Protein AF-A0A256BK53-F1 (afdb_monomer)

Secondary structure (DSSP, 8-state):
----------EEEEEEEETTEEEEEEPP-STTS----HHHHHTTS--SEEEEEEE--TTSTT-EEEEE--BTTB---GGGGGGG-S-GGGB-PPPP--------

Solvent-accessible surface area (backbone atoms only — not comparable to full-atom values): 6491 Å² total; per-residue (Å²): 134,84,81,78,72,87,74,66,49,59,40,49,25,40,31,36,15,38,95,93,40,79,45,75,46,74,55,76,88,55,91,91,54,86,74,76,43,61,63,65,69,41,71,83,51,79,67,68,27,41,14,32,40,34,27,28,51,94,91,55,51,58,40,76,66,34,34,29,30,53,35,86,94,49,62,58,59,70,88,55,47,74,56,50,76,58,69,69,92,35,58,44,81,59,75,79,83,70,93,76,83,80,86,127

Radius of gyration: 15.24 Å; Cα contacts (8 Å, |Δi|>4): 184; chains: 1; bounding box: 36×34×58 Å

Sequence (104 aa):
MFNQETRTASGVYNFVTQNRTVFIRKASAKVGNSLIGHVDLAMGYDVDYAGRLYFSGRTSRGILRKWTNESGHYRPPADARSNARLPDEKFQSGQFRSLLSVEI

Mean predicted aligned error: 9.01 Å

pLDDT: mean 77.77, std 17.26, range [35.12, 94.31]

Foldseek 3Di:
DPPPDPDFAAAKWKWFADPNDIFIDHQDPDDPDPRCAVCVSCVNDDTLAIWMWHAHHPVHGNDTQAIEQCRPPDGDDLVSVVSNVDDNVRYDYDDDPDPDDPDD

Structure (mmCIF, N/CA/C/O backbone):
data_AF-A0A256BK53-F1
#
_entry.id   AF-A0A256BK53-F1
#
loop_
_atom_site.group_PDB
_at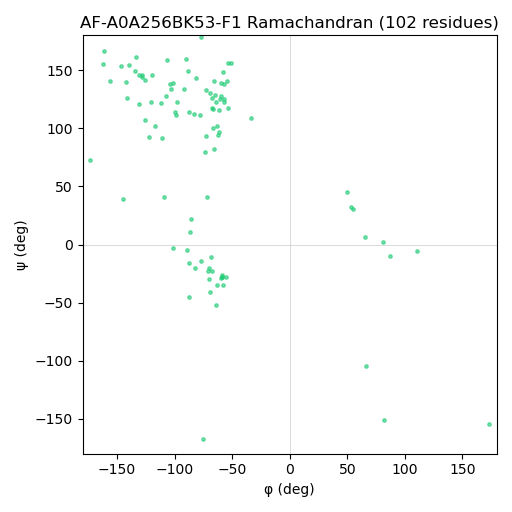om_site.id
_atom_site.type_symbol
_atom_site.label_atom_id
_atom_site.label_alt_id
_atom_site.label_comp_id
_atom_site.label_asym_id
_atom_site.label_entity_id
_atom_site.label_seq_id
_atom_site.pdbx_PDB_ins_code
_atom_site.Cartn_x
_atom_site.Cartn_y
_atom_site.Cartn_z
_atom_site.occupancy
_atom_site.B_iso_or_equiv
_atom_site.auth_seq_id
_atom_site.auth_comp_id
_atom_site.auth_asym_id
_atom_site.auth_atom_id
_atom_site.pdbx_PDB_model_num
ATOM 1 N N . MET A 1 1 ? 0.794 -0.428 30.759 1.00 35.12 1 MET A N 1
ATOM 2 C CA . MET A 1 1 ? 0.216 0.563 29.823 1.00 35.12 1 MET A CA 1
ATOM 3 C C . MET A 1 1 ? 1.138 0.673 28.616 1.00 35.12 1 MET A C 1
ATOM 5 O O . MET A 1 1 ? 2.276 1.087 28.786 1.00 35.12 1 MET A O 1
ATOM 9 N N . PHE A 1 2 ? 0.706 0.237 27.429 1.00 42.81 2 PHE A N 1
ATOM 10 C CA . PHE A 1 2 ? 1.483 0.441 26.202 1.00 42.81 2 PHE A CA 1
ATOM 11 C C . PHE A 1 2 ? 1.290 1.887 25.752 1.00 42.81 2 PHE A C 1
ATOM 13 O O . PHE A 1 2 ? 0.187 2.272 25.373 1.00 42.81 2 PHE A O 1
ATOM 20 N N . ASN A 1 3 ? 2.349 2.689 25.834 1.00 43.94 3 ASN A N 1
ATOM 21 C CA . ASN A 1 3 ? 2.352 4.046 25.309 1.00 43.94 3 ASN A CA 1
ATOM 22 C C . ASN A 1 3 ? 2.249 3.937 23.780 1.00 43.94 3 ASN A C 1
ATOM 24 O O . ASN A 1 3 ? 3.225 3.578 23.118 1.00 43.94 3 ASN A O 1
ATOM 28 N N . GLN A 1 4 ? 1.056 4.140 23.216 1.00 48.66 4 GLN A N 1
ATOM 29 C CA . GLN A 1 4 ? 0.886 4.183 21.767 1.00 48.66 4 GLN A CA 1
ATOM 30 C C . GLN A 1 4 ? 1.453 5.508 21.262 1.00 48.66 4 GLN A C 1
ATOM 32 O O . GLN A 1 4 ? 0.725 6.465 21.027 1.00 48.66 4 GLN A O 1
ATOM 37 N N . GLU A 1 5 ? 2.780 5.579 21.132 1.00 56.00 5 GLU A N 1
ATOM 38 C CA . GLU A 1 5 ? 3.412 6.656 20.382 1.00 56.00 5 GLU A CA 1
ATOM 39 C C . GLU A 1 5 ? 2.784 6.685 18.989 1.00 56.00 5 GLU A C 1
ATOM 41 O O . GLU A 1 5 ? 2.904 5.722 18.223 1.00 56.00 5 GLU A O 1
ATOM 46 N N . THR A 1 6 ? 2.124 7.790 18.651 1.00 59.09 6 THR A N 1
ATOM 47 C CA . THR A 1 6 ? 1.576 8.045 17.321 1.00 59.09 6 THR A CA 1
ATOM 48 C C . THR A 1 6 ? 2.737 8.181 16.339 1.00 59.09 6 THR A C 1
ATOM 50 O O . THR A 1 6 ? 3.235 9.266 16.041 1.00 59.09 6 THR A O 1
ATOM 53 N N . ARG A 1 7 ? 3.252 7.047 15.863 1.00 69.12 7 ARG A N 1
ATOM 54 C CA . ARG A 1 7 ? 4.341 7.009 14.891 1.00 69.12 7 ARG A CA 1
ATOM 55 C C . ARG A 1 7 ? 3.762 7.180 13.500 1.00 69.12 7 ARG A C 1
ATOM 57 O O . ARG A 1 7 ? 3.083 6.304 12.976 1.00 69.12 7 ARG A O 1
ATOM 64 N N . THR A 1 8 ? 4.077 8.305 12.876 1.00 82.44 8 THR A N 1
ATOM 65 C CA . THR A 1 8 ? 3.696 8.564 11.491 1.00 82.44 8 THR A CA 1
ATOM 66 C C . THR A 1 8 ? 4.478 7.654 10.537 1.00 82.44 8 THR A C 1
ATOM 68 O O . THR A 1 8 ? 5.710 7.565 10.620 1.00 82.44 8 THR A O 1
ATOM 71 N N . ALA A 1 9 ? 3.771 6.988 9.618 1.00 83.62 9 ALA A N 1
ATOM 72 C CA . ALA A 1 9 ? 4.368 6.064 8.656 1.00 83.62 9 ALA A CA 1
ATOM 73 C C . ALA A 1 9 ? 5.462 6.742 7.810 1.00 83.62 9 ALA A C 1
ATOM 75 O O . ALA A 1 9 ? 5.324 7.892 7.391 1.00 83.62 9 ALA A O 1
ATOM 76 N N . SER A 1 10 ? 6.577 6.044 7.580 1.00 88.31 10 SER A N 1
ATOM 77 C CA . SER A 1 10 ? 7.693 6.556 6.770 1.00 88.31 10 SER A CA 1
ATOM 78 C C . SER A 1 10 ? 8.545 5.435 6.183 1.00 88.31 10 SER A C 1
ATOM 80 O O . SER A 1 10 ? 8.841 4.441 6.858 1.00 88.31 10 SER A O 1
ATOM 82 N N . GLY A 1 11 ? 8.984 5.625 4.938 1.00 88.00 11 GLY A N 1
ATOM 83 C CA . GLY A 1 11 ? 9.737 4.627 4.182 1.00 88.00 11 GLY A CA 1
ATOM 84 C C . GLY A 1 11 ? 8.842 3.569 3.537 1.00 88.00 11 GLY A C 1
ATOM 85 O O . GLY A 1 11 ? 7.697 3.842 3.184 1.00 88.00 11 GLY A O 1
ATOM 86 N N . VAL A 1 12 ? 9.379 2.363 3.352 1.00 88.25 12 VAL A N 1
ATOM 87 C CA . VAL A 1 12 ? 8.717 1.294 2.590 1.00 88.25 12 VAL A CA 1
ATOM 88 C C . VAL A 1 12 ? 8.079 0.269 3.522 1.00 88.25 12 VAL A C 1
ATOM 90 O O . VAL A 1 12 ? 8.678 -0.115 4.528 1.00 88.25 12 VAL A O 1
ATOM 93 N N . TYR A 1 13 ? 6.875 -0.183 3.182 1.00 89.81 13 TYR A N 1
ATOM 94 C CA . TYR A 1 13 ? 6.125 -1.206 3.90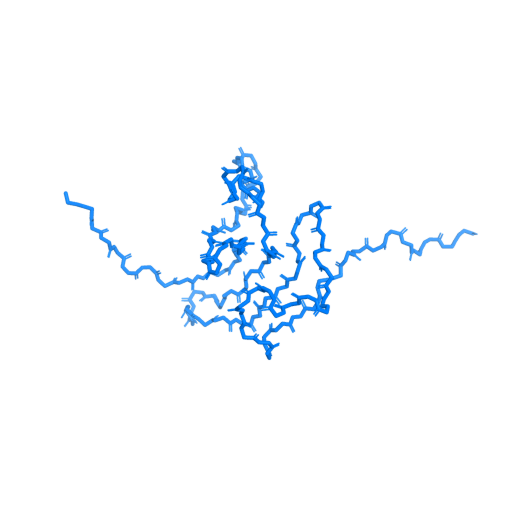9 1.00 89.81 13 TYR A CA 1
ATOM 95 C C . TYR A 1 13 ? 5.674 -2.293 2.939 1.00 89.81 13 TYR A C 1
ATOM 97 O O . TYR A 1 13 ? 5.322 -1.990 1.803 1.00 89.81 13 TYR A O 1
ATOM 105 N N . ASN A 1 14 ? 5.657 -3.539 3.397 1.00 90.19 14 ASN A N 1
ATOM 106 C CA . ASN A 1 14 ? 4.895 -4.606 2.758 1.00 90.19 14 ASN A CA 1
ATOM 107 C C . ASN A 1 14 ? 3.445 -4.498 3.233 1.00 90.19 14 ASN A C 1
ATOM 109 O O . ASN A 1 14 ? 3.213 -4.156 4.398 1.00 90.19 14 ASN A O 1
ATOM 113 N N . PHE A 1 15 ? 2.489 -4.782 2.354 1.00 92.19 15 PHE A N 1
ATOM 114 C CA . PHE A 1 15 ? 1.084 -4.877 2.726 1.00 92.19 15 PHE A CA 1
ATOM 115 C C . PHE A 1 15 ? 0.425 -6.115 2.127 1.00 92.19 15 PHE A C 1
ATOM 117 O O . PHE A 1 15 ? 0.781 -6.538 1.025 1.00 92.19 15 PHE A O 1
ATOM 124 N N . VAL A 1 16 ? -0.561 -6.645 2.844 1.00 92.25 16 VAL A N 1
ATOM 125 C CA . VAL A 1 16 ? -1.532 -7.622 2.345 1.00 92.25 16 VAL A CA 1
ATOM 126 C C . VAL A 1 16 ? -2.932 -7.122 2.671 1.00 92.25 16 VAL A C 1
ATOM 128 O O . VAL A 1 16 ? -3.150 -6.467 3.691 1.00 92.25 16 VAL A O 1
ATOM 131 N N . THR A 1 17 ? -3.876 -7.406 1.787 1.00 92.31 17 THR A N 1
ATOM 132 C CA . THR A 1 17 ? -5.299 -7.160 2.008 1.00 92.31 17 THR A CA 1
ATOM 133 C C . THR A 1 17 ? -5.975 -8.498 2.223 1.00 92.31 17 THR A C 1
ATOM 135 O O . THR A 1 17 ? -5.780 -9.408 1.422 1.00 92.31 17 THR A O 1
ATOM 138 N N . GLN A 1 18 ? -6.721 -8.623 3.313 1.00 91.50 18 GLN A N 1
ATOM 139 C CA . GLN A 1 18 ? -7.464 -9.830 3.661 1.00 91.50 18 GLN A CA 1
ATOM 140 C C . GLN A 1 18 ? -8.798 -9.405 4.251 1.00 91.50 18 GLN A C 1
ATOM 142 O O . GLN A 1 18 ? -8.825 -8.602 5.189 1.00 91.50 18 GLN A O 1
ATOM 147 N N . ASN A 1 19 ? -9.908 -9.910 3.717 1.00 87.81 19 ASN A N 1
ATOM 148 C CA . ASN A 1 19 ? -11.248 -9.606 4.221 1.00 87.81 19 ASN A CA 1
ATOM 149 C C . ASN A 1 19 ? -11.477 -8.095 4.394 1.00 87.81 19 ASN A C 1
ATOM 151 O O . ASN A 1 19 ? -11.983 -7.630 5.416 1.00 87.81 19 ASN A O 1
ATOM 155 N N . ARG A 1 20 ? -11.076 -7.309 3.384 1.00 85.06 20 ARG A N 1
ATOM 156 C CA . ARG A 1 20 ? -11.182 -5.833 3.371 1.00 85.06 20 ARG A CA 1
ATOM 157 C C . ARG A 1 20 ? -10.320 -5.100 4.408 1.00 85.06 20 ARG A C 1
ATOM 159 O O . ARG A 1 20 ? -10.436 -3.882 4.523 1.00 85.06 20 ARG A O 1
ATOM 166 N N . THR A 1 21 ? -9.457 -5.807 5.128 1.00 89.25 21 THR A N 1
ATOM 167 C CA . THR A 1 21 ? -8.516 -5.238 6.095 1.00 89.25 21 THR A CA 1
ATOM 168 C C . THR A 1 21 ? -7.128 -5.196 5.480 1.00 89.25 21 THR A C 1
ATOM 170 O O . THR A 1 21 ? -6.679 -6.174 4.886 1.00 89.25 21 THR A O 1
ATOM 173 N N . VAL A 1 22 ? -6.446 -4.060 5.617 1.00 90.75 22 VAL A N 1
ATOM 174 C CA . VAL A 1 22 ? -5.081 -3.886 5.113 1.00 90.75 22 VAL A CA 1
ATOM 175 C C . VAL A 1 22 ? -4.102 -4.072 6.266 1.00 90.75 22 VAL A C 1
ATOM 177 O O . VAL A 1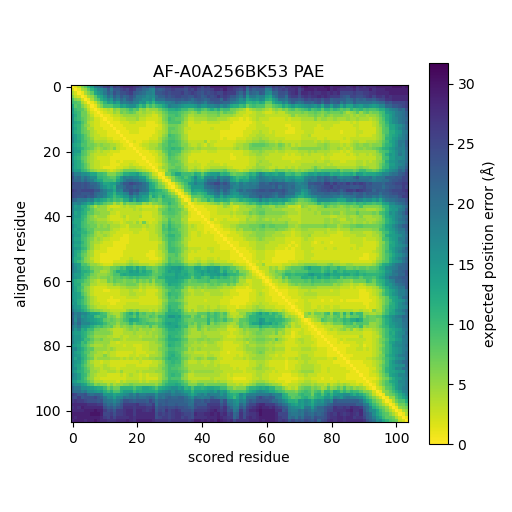 22 ? -4.017 -3.240 7.169 1.00 90.75 22 VAL A O 1
ATOM 180 N N . PHE A 1 23 ? -3.341 -5.158 6.215 1.00 90.75 23 PHE A N 1
ATOM 181 C CA . PHE A 1 23 ? -2.246 -5.424 7.136 1.00 90.75 23 PHE A CA 1
ATOM 182 C C . PHE A 1 23 ? -0.958 -4.884 6.537 1.00 90.75 23 PHE A C 1
ATOM 184 O O . PHE A 1 23 ? -0.670 -5.101 5.360 1.00 90.75 23 PHE A O 1
ATOM 191 N N . ILE A 1 24 ? -0.170 -4.172 7.342 1.00 89.69 24 ILE A N 1
ATOM 192 C CA . ILE A 1 24 ? 1.079 -3.554 6.896 1.00 89.69 24 ILE A CA 1
ATOM 193 C C . ILE A 1 24 ? 2.216 -3.882 7.849 1.00 89.69 24 ILE A C 1
ATOM 195 O O . ILE A 1 24 ? 2.044 -3.921 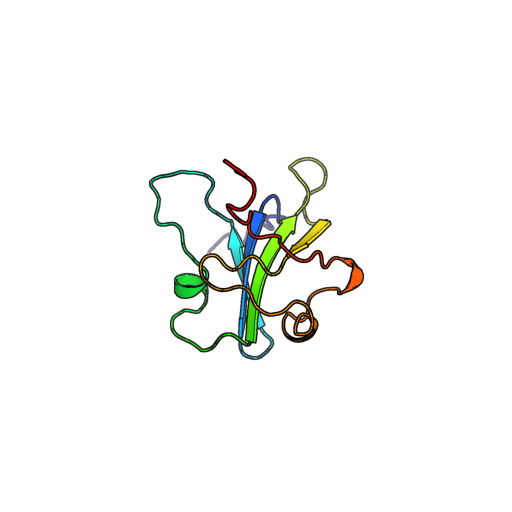9.067 1.00 89.69 24 ILE A O 1
ATOM 199 N N . ARG A 1 25 ? 3.422 -4.024 7.304 1.00 87.75 25 ARG A N 1
ATOM 200 C CA . ARG A 1 25 ? 4.643 -4.077 8.106 1.00 87.75 25 ARG A CA 1
ATOM 201 C C . ARG A 1 25 ? 5.773 -3.356 7.409 1.00 87.75 25 ARG A C 1
ATOM 203 O O . ARG A 1 25 ? 5.929 -3.447 6.196 1.00 87.75 25 ARG A O 1
ATOM 210 N N . LYS A 1 26 ? 6.574 -2.624 8.183 1.00 85.81 26 LYS A N 1
ATOM 211 C CA . LYS A 1 26 ? 7.728 -1.906 7.641 1.00 85.81 26 LYS A CA 1
ATOM 212 C C . LYS A 1 26 ? 8.686 -2.908 6.997 1.00 85.81 26 LYS A C 1
ATOM 214 O O . LYS A 1 26 ? 9.056 -3.894 7.633 1.00 85.81 26 LYS A O 1
ATOM 219 N N . ALA A 1 27 ? 9.071 -2.654 5.751 1.00 79.38 27 ALA A N 1
ATOM 220 C CA . ALA A 1 27 ? 10.045 -3.479 5.059 1.00 79.38 27 ALA A CA 1
ATOM 221 C C . ALA A 1 27 ? 11.385 -3.350 5.798 1.00 79.38 27 ALA A C 1
ATOM 223 O O . ALA A 1 27 ? 11.880 -2.238 6.009 1.00 79.38 27 ALA A O 1
ATOM 224 N N . SER A 1 28 ? 11.949 -4.474 6.248 1.00 66.62 28 SER A N 1
ATOM 225 C CA . SER A 1 28 ? 13.256 -4.465 6.907 1.00 66.62 28 SER A CA 1
ATOM 226 C C . SER A 1 28 ? 14.330 -4.099 5.885 1.00 66.62 28 SER A C 1
ATOM 228 O O . SER A 1 28 ? 14.435 -4.734 4.840 1.00 66.62 28 SER A O 1
ATOM 230 N N . ALA A 1 29 ? 15.131 -3.076 6.186 1.00 52.25 29 ALA A N 1
ATOM 231 C CA . ALA A 1 29 ? 16.295 -2.690 5.387 1.00 52.25 29 ALA A CA 1
ATOM 232 C C . ALA A 1 29 ? 17.583 -3.422 5.815 1.00 52.25 29 ALA A C 1
ATOM 234 O O . ALA A 1 29 ? 18.626 -3.231 5.197 1.00 52.25 29 ALA A O 1
ATOM 235 N N . LYS A 1 30 ? 17.539 -4.230 6.887 1.00 44.25 30 LYS A N 1
ATOM 236 C CA . LYS A 1 30 ? 18.700 -4.976 7.387 1.00 44.25 30 LYS A CA 1
ATOM 237 C C . LYS A 1 30 ? 18.644 -6.425 6.910 1.00 44.25 30 LYS A C 1
ATOM 239 O O . LYS A 1 30 ? 17.771 -7.182 7.333 1.00 44.25 30 LYS A O 1
ATOM 244 N N . VAL A 1 31 ? 19.605 -6.788 6.062 1.00 38.25 31 VAL A N 1
ATOM 245 C CA . VAL A 1 31 ? 19.958 -8.176 5.736 1.00 38.25 31 VAL A CA 1
ATOM 246 C C . VAL A 1 31 ? 20.326 -8.888 7.044 1.00 38.25 31 VAL A C 1
ATOM 248 O O . VAL A 1 31 ? 21.155 -8.384 7.797 1.00 38.25 31 VAL A O 1
ATOM 251 N N . GLY A 1 32 ? 19.667 -10.009 7.346 1.00 39.09 32 GLY A N 1
ATOM 252 C CA . GLY A 1 32 ? 19.951 -10.841 8.527 1.00 39.09 32 GLY A CA 1
ATOM 253 C C . GLY A 1 32 ? 18.884 -10.846 9.627 1.00 39.09 32 GLY A C 1
ATOM 254 O O . GLY A 1 32 ? 19.001 -11.621 10.567 1.00 39.09 32 GLY A O 1
ATOM 255 N N . ASN A 1 33 ? 17.827 -10.036 9.518 1.00 44.84 33 ASN A N 1
ATOM 256 C CA . ASN A 1 33 ? 16.660 -10.135 10.397 1.00 44.84 33 ASN A CA 1
ATOM 257 C C . ASN A 1 33 ? 15.490 -10.629 9.547 1.00 44.84 33 ASN A C 1
ATOM 259 O O . ASN A 1 33 ? 15.216 -9.978 8.536 1.00 44.84 33 ASN A O 1
ATOM 263 N N . SER A 1 34 ? 14.875 -11.765 9.909 1.00 46.91 34 SER A N 1
ATOM 264 C CA . SER A 1 34 ? 13.852 -12.469 9.119 1.00 46.91 34 SER A CA 1
ATOM 265 C C . SER A 1 34 ? 12.988 -11.484 8.341 1.00 46.91 34 SER A C 1
ATOM 267 O O . SER A 1 34 ? 12.247 -10.682 8.925 1.00 46.91 34 SER A O 1
ATOM 269 N N . LEU A 1 35 ? 13.178 -11.472 7.019 1.00 54.81 35 LEU A N 1
ATOM 270 C CA . LEU A 1 35 ? 12.390 -10.667 6.101 1.00 54.81 35 LEU A CA 1
ATOM 271 C C . LEU A 1 35 ? 10.959 -11.171 6.239 1.00 54.81 35 LEU A C 1
ATOM 273 O O . LEU A 1 35 ? 10.617 -12.155 5.600 1.00 54.81 35 LEU A O 1
ATOM 277 N N . ILE A 1 36 ? 10.153 -10.535 7.095 1.00 60.47 36 ILE A N 1
ATOM 278 C CA . ILE A 1 36 ? 8.726 -10.856 7.161 1.00 60.47 36 ILE A CA 1
ATOM 279 C C . ILE A 1 36 ? 8.152 -10.492 5.805 1.00 60.47 36 ILE A C 1
ATOM 281 O O . ILE A 1 36 ? 7.992 -9.312 5.455 1.00 60.47 36 ILE A O 1
ATOM 285 N N . GLY A 1 37 ? 7.954 -11.548 5.031 1.00 74.25 37 GLY A N 1
ATOM 286 C CA . GLY A 1 37 ? 7.391 -11.498 3.707 1.00 74.25 37 GLY A CA 1
ATOM 287 C C . GLY A 1 37 ? 5.888 -11.318 3.795 1.00 74.25 37 GLY A C 1
ATOM 288 O O . GLY A 1 37 ? 5.285 -11.274 4.868 1.00 74.25 37 GLY A O 1
ATOM 289 N N . HIS A 1 38 ? 5.261 -11.237 2.632 1.00 81.19 38 HIS A N 1
ATOM 290 C CA . HIS A 1 38 ? 3.809 -11.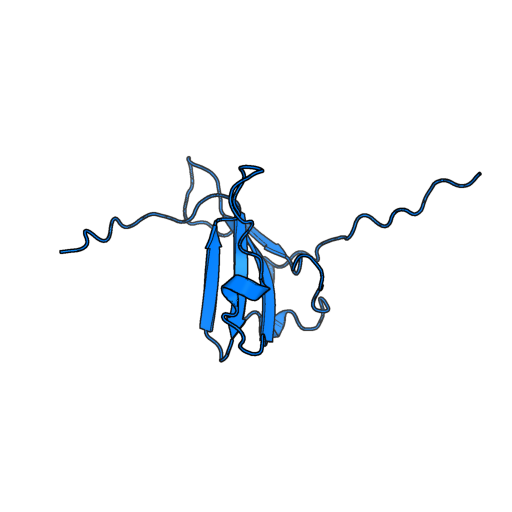187 2.531 1.00 81.19 38 HIS A CA 1
ATOM 291 C C . HIS A 1 38 ? 3.141 -12.430 3.135 1.00 81.19 38 HIS A C 1
ATOM 293 O O . HIS A 1 38 ? 2.058 -12.298 3.684 1.00 81.19 38 HIS A O 1
ATOM 299 N N . VAL A 1 39 ? 3.813 -13.590 3.127 1.00 81.88 39 VAL A N 1
ATOM 300 C CA . VAL A 1 39 ? 3.329 -14.838 3.752 1.00 81.88 39 VAL A CA 1
ATOM 301 C C . VAL A 1 39 ? 3.193 -14.695 5.267 1.00 81.88 39 VAL A C 1
ATOM 303 O O . VAL A 1 39 ? 2.126 -14.938 5.821 1.00 81.88 39 VAL A O 1
ATOM 306 N N . ASP A 1 40 ? 4.252 -14.239 5.933 1.00 82.56 40 ASP A N 1
ATOM 307 C CA . ASP A 1 40 ? 4.228 -14.021 7.380 1.00 82.56 40 ASP A CA 1
ATOM 308 C C . ASP A 1 40 ? 3.212 -12.932 7.759 1.00 82.56 40 ASP A C 1
ATOM 310 O O . ASP A 1 40 ? 2.554 -13.014 8.794 1.00 82.56 40 ASP A O 1
ATOM 314 N N . LEU A 1 41 ? 3.057 -11.912 6.904 1.00 86.31 41 LEU A N 1
ATOM 315 C CA . LEU A 1 41 ? 2.069 -10.849 7.093 1.00 86.31 41 LEU A CA 1
ATOM 316 C C . LEU A 1 41 ? 0.626 -11.338 6.898 1.00 86.31 41 LEU A C 1
ATOM 318 O O . LEU A 1 41 ? -0.279 -10.802 7.530 1.00 86.31 41 LEU A O 1
ATOM 322 N N . ALA A 1 42 ? 0.425 -12.347 6.052 1.00 86.75 42 ALA A N 1
ATOM 323 C CA . ALA A 1 42 ? -0.865 -12.978 5.802 1.00 86.75 42 ALA A CA 1
ATOM 324 C C . ALA A 1 42 ? -1.296 -13.934 6.924 1.00 86.75 42 ALA A C 1
ATOM 326 O O . ALA A 1 42 ? -2.458 -14.332 6.964 1.00 86.75 42 ALA A O 1
ATOM 327 N N . MET A 1 43 ? -0.380 -14.314 7.827 1.00 88.12 43 MET A N 1
ATOM 328 C CA . MET A 1 43 ? -0.653 -15.188 8.977 1.00 88.12 43 MET A CA 1
ATOM 329 C C . MET A 1 43 ? -1.303 -16.531 8.586 1.00 88.12 43 MET A C 1
ATOM 331 O O . MET A 1 43 ? -2.078 -17.096 9.351 1.00 88.12 43 MET A O 1
ATOM 335 N N . GLY A 1 44 ? -0.999 -17.032 7.383 1.00 85.50 44 GLY A N 1
ATOM 336 C CA . GLY A 1 44 ? -1.552 -18.281 6.846 1.00 85.50 44 GLY A CA 1
ATOM 337 C C . GLY A 1 44 ? -2.954 -18.178 6.233 1.00 85.50 44 GLY A C 1
ATOM 338 O O . GLY A 1 44 ? -3.472 -19.194 5.784 1.00 85.50 44 GLY A O 1
ATOM 339 N N . TYR A 1 45 ? -3.559 -16.989 6.189 1.00 88.75 45 TYR A N 1
ATOM 340 C CA . TYR A 1 45 ? -4.857 -16.770 5.546 1.00 88.75 45 TYR A CA 1
ATOM 341 C C . TYR A 1 45 ? -4.717 -16.384 4.072 1.00 88.75 45 TYR A C 1
ATOM 343 O O . TYR A 1 45 ? -3.691 -15.847 3.646 1.00 88.75 45 TYR A O 1
ATOM 351 N N . ASP A 1 46 ? -5.799 -16.584 3.320 1.00 88.69 46 ASP A N 1
ATOM 352 C CA . ASP A 1 46 ? -5.913 -16.125 1.939 1.00 88.69 46 ASP A CA 1
ATOM 353 C C . ASP A 1 46 ? -5.734 -14.606 1.834 1.00 88.69 46 ASP A C 1
ATOM 355 O O . ASP A 1 46 ? -6.054 -13.837 2.748 1.00 88.69 46 ASP A O 1
ATOM 359 N N . VAL A 1 47 ? -5.182 -14.172 0.703 1.00 88.88 47 VAL A N 1
ATOM 360 C CA . VAL A 1 47 ? -4.840 -12.775 0.439 1.00 88.88 47 VAL A CA 1
ATOM 361 C C . VAL A 1 47 ? -5.590 -12.288 -0.793 1.00 88.88 47 VAL A C 1
ATOM 363 O O . VAL A 1 47 ? -5.410 -12.819 -1.885 1.00 88.88 47 VAL A O 1
ATOM 366 N N . ASP A 1 48 ? -6.370 -11.221 -0.623 1.00 91.12 48 ASP A N 1
ATOM 367 C CA . ASP A 1 48 ? -7.099 -10.548 -1.702 1.00 91.12 48 ASP A CA 1
ATOM 368 C C . ASP A 1 48 ? -6.128 -9.822 -2.650 1.00 91.12 48 ASP A C 1
ATOM 370 O O . ASP A 1 48 ? -6.300 -9.802 -3.872 1.00 91.12 48 ASP A O 1
ATOM 374 N N . TYR A 1 49 ? -5.105 -9.182 -2.072 1.00 91.62 49 TYR A N 1
ATOM 375 C CA . TYR A 1 49 ? -4.065 -8.462 -2.802 1.00 91.62 49 TYR A CA 1
ATOM 376 C C . TYR A 1 49 ? -2.829 -8.220 -1.936 1.00 91.62 49 TYR A C 1
ATOM 378 O O . TYR A 1 49 ? -2.924 -8.114 -0.715 1.00 91.62 49 TYR A O 1
ATOM 386 N N . ALA A 1 50 ? -1.668 -8.057 -2.562 1.00 91.38 50 ALA A N 1
ATOM 387 C CA . ALA A 1 50 ? -0.414 -7.830 -1.861 1.00 91.38 50 ALA A CA 1
ATOM 388 C C . ALA A 1 50 ? 0.531 -6.922 -2.645 1.00 91.38 50 ALA A C 1
ATOM 390 O O . ALA A 1 50 ? 0.489 -6.846 -3.875 1.00 91.38 50 ALA A O 1
ATOM 391 N N . GLY A 1 5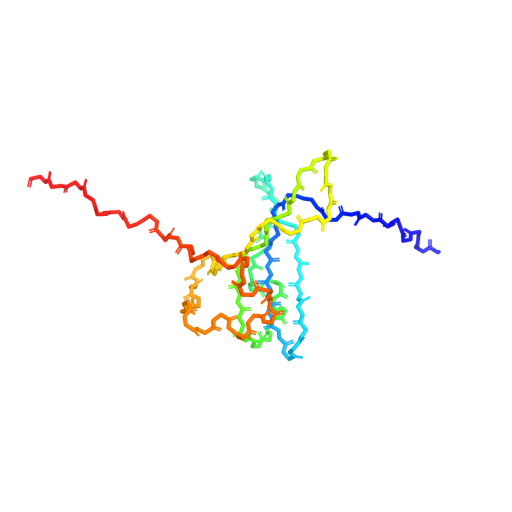1 ? 1.412 -6.237 -1.924 1.00 91.00 51 GLY A N 1
ATOM 392 C CA . GLY A 1 51 ? 2.347 -5.327 -2.562 1.00 91.00 51 GLY A CA 1
ATOM 393 C C . GLY A 1 51 ? 3.168 -4.494 -1.594 1.00 91.00 51 GLY A C 1
ATOM 394 O O . GLY A 1 51 ? 3.386 -4.879 -0.440 1.00 91.00 51 GLY A O 1
ATOM 395 N N . ARG A 1 52 ? 3.624 -3.326 -2.055 1.00 91.69 52 ARG A N 1
ATOM 396 C CA . ARG A 1 52 ? 4.425 -2.398 -1.246 1.00 91.69 52 ARG A CA 1
ATOM 397 C C . ARG A 1 52 ? 3.824 -1.008 -1.207 1.00 91.69 52 ARG A C 1
ATOM 399 O O . ARG A 1 52 ? 3.354 -0.494 -2.216 1.00 91.69 52 ARG A O 1
ATOM 406 N N . LEU A 1 53 ? 3.904 -0.382 -0.040 1.00 91.75 53 LEU A N 1
ATOM 407 C CA . LEU A 1 53 ? 3.567 1.019 0.185 1.00 91.75 53 LEU A CA 1
ATOM 408 C C . LEU A 1 53 ? 4.850 1.832 0.316 1.00 91.75 53 LEU A C 1
ATOM 410 O O . LEU A 1 53 ? 5.782 1.428 1.014 1.00 91.75 53 LEU A O 1
ATOM 414 N N . TYR A 1 54 ? 4.868 3.008 -0.300 1.00 91.50 54 TYR A N 1
ATOM 415 C CA . TYR A 1 54 ? 5.980 3.945 -0.232 1.00 91.50 54 TYR A CA 1
ATOM 416 C C . TYR A 1 54 ? 5.480 5.219 0.429 1.00 91.50 54 TYR A C 1
ATOM 418 O O . TYR A 1 54 ? 4.802 6.040 -0.193 1.00 91.50 54 TYR A O 1
ATOM 426 N N . PHE A 1 55 ? 5.816 5.378 1.702 1.00 90.94 55 PHE A N 1
ATOM 427 C CA . PHE A 1 55 ? 5.586 6.610 2.435 1.00 90.94 55 PHE A CA 1
ATOM 428 C C . PHE A 1 55 ? 6.774 7.549 2.275 1.00 90.94 55 PHE A C 1
ATOM 430 O O . PHE A 1 55 ? 7.929 7.134 2.147 1.00 90.94 55 PHE A O 1
ATOM 437 N N . SER A 1 56 ? 6.473 8.836 2.319 1.00 87.69 56 SER A N 1
ATOM 438 C CA . SER A 1 56 ? 7.449 9.913 2.416 1.00 87.69 56 SER A CA 1
ATOM 439 C C . SER A 1 56 ? 8.463 9.725 3.557 1.00 87.69 56 SER A C 1
ATOM 441 O O . SER A 1 56 ? 8.252 9.006 4.541 1.00 87.69 56 SER A O 1
ATOM 443 N N . GLY A 1 57 ? 9.615 10.375 3.384 1.00 78.81 57 GLY A N 1
ATOM 444 C CA . GLY A 1 57 ? 10.747 10.303 4.299 1.00 78.81 57 GLY A CA 1
ATOM 445 C C . GLY A 1 57 ? 10.566 11.112 5.586 1.00 78.81 57 GLY A C 1
ATOM 446 O O . GLY A 1 57 ? 9.484 11.584 5.933 1.00 78.81 57 GLY A O 1
ATOM 447 N N . ARG A 1 58 ? 11.674 11.279 6.315 1.00 70.44 58 ARG A N 1
ATOM 448 C CA . ARG A 1 58 ? 11.702 11.815 7.686 1.00 70.44 58 ARG A CA 1
ATOM 449 C C . ARG A 1 58 ? 11.118 13.229 7.826 1.00 70.44 58 ARG A C 1
ATOM 451 O O . ARG A 1 58 ? 10.618 13.531 8.909 1.00 70.44 58 ARG A O 1
ATOM 458 N N . THR A 1 59 ? 11.172 14.036 6.765 1.00 76.44 59 THR A N 1
ATOM 459 C CA . THR A 1 59 ? 10.749 15.447 6.714 1.00 76.44 59 THR A CA 1
ATOM 460 C C . THR A 1 59 ? 9.267 15.656 6.392 1.00 76.44 59 THR A C 1
ATOM 462 O O . THR A 1 59 ? 8.754 16.737 6.643 1.00 76.44 59 THR A O 1
ATOM 465 N N . SER A 1 60 ? 8.560 14.648 5.872 1.00 80.94 60 SER A N 1
ATOM 466 C CA . SER A 1 60 ? 7.162 14.792 5.429 1.00 80.94 60 SER A CA 1
ATOM 467 C C . SER A 1 60 ? 6.324 13.538 5.681 1.00 80.94 60 SER A C 1
ATOM 469 O O . SER A 1 60 ? 5.533 13.152 4.830 1.00 80.94 60 SER A O 1
ATOM 471 N N . ARG A 1 61 ? 6.522 12.869 6.825 1.00 82.00 61 ARG A N 1
ATOM 472 C CA . ARG A 1 61 ? 5.957 11.542 7.157 1.00 82.00 61 ARG A CA 1
ATOM 473 C C . ARG A 1 61 ? 4.431 11.465 7.003 1.00 82.00 61 ARG A C 1
ATOM 475 O O . ARG A 1 61 ? 3.731 12.460 7.118 1.00 82.00 61 ARG A O 1
ATOM 482 N N . GLY A 1 62 ? 3.918 10.251 6.809 1.00 83.69 62 GLY A N 1
ATOM 483 C CA . GLY A 1 62 ? 2.478 9.953 6.760 1.00 83.69 62 GLY A CA 1
ATOM 484 C C . GLY A 1 62 ? 1.845 10.109 5.389 1.00 83.69 62 GLY A C 1
ATOM 485 O O . GLY A 1 62 ? 0.725 9.658 5.180 1.00 83.69 62 GLY A O 1
ATOM 486 N N . ILE A 1 63 ? 2.574 10.677 4.432 1.00 89.38 63 ILE A N 1
ATOM 487 C CA . ILE A 1 63 ? 2.084 10.860 3.074 1.00 89.38 63 ILE A CA 1
ATOM 488 C C . ILE A 1 63 ? 2.398 9.601 2.271 1.00 89.38 63 ILE A C 1
ATOM 490 O O . ILE A 1 63 ? 3.562 9.300 1.990 1.00 89.38 63 ILE A O 1
ATOM 494 N N . LEU A 1 64 ? 1.353 8.884 1.85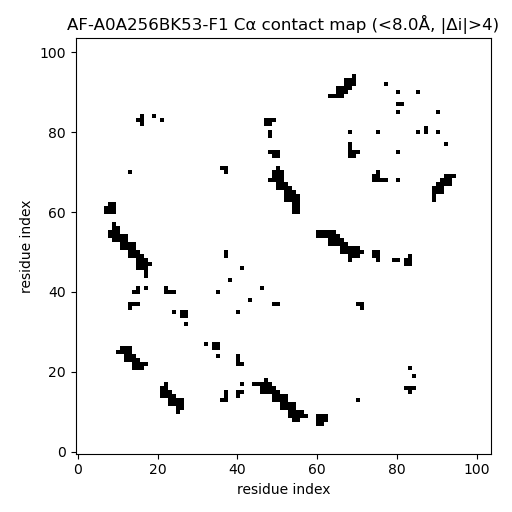4 1.00 91.56 64 LEU A N 1
ATOM 495 C CA . LEU A 1 64 ? 1.481 7.828 0.856 1.00 91.56 64 LEU A CA 1
ATOM 496 C C . LEU A 1 64 ? 1.873 8.465 -0.484 1.00 91.56 64 LEU A C 1
ATOM 498 O O . LEU A 1 64 ? 1.149 9.291 -1.045 1.00 91.56 64 LEU A O 1
ATOM 502 N N . ARG A 1 65 ? 3.057 8.119 -0.988 1.00 92.81 65 ARG A N 1
ATOM 503 C CA . ARG A 1 65 ? 3.566 8.622 -2.271 1.00 92.81 65 ARG A CA 1
ATOM 504 C C . ARG A 1 65 ? 3.112 7.756 -3.423 1.00 92.81 65 ARG A C 1
ATOM 506 O O . ARG A 1 65 ? 2.675 8.288 -4.437 1.00 92.81 65 ARG A O 1
ATOM 513 N N . LYS A 1 66 ? 3.220 6.446 -3.243 1.00 93.12 66 LYS A N 1
ATOM 514 C CA . LYS A 1 66 ? 2.783 5.442 -4.203 1.00 93.12 66 LYS A CA 1
ATOM 515 C C . LYS A 1 66 ? 2.619 4.094 -3.527 1.00 93.12 66 LYS A C 1
ATOM 517 O O . LYS A 1 66 ? 3.138 3.875 -2.429 1.00 93.12 66 LYS A O 1
ATOM 522 N N . TRP A 1 67 ? 1.974 3.183 -4.229 1.00 93.25 67 TRP A N 1
ATOM 523 C CA . TRP A 1 67 ? 1.968 1.771 -3.893 1.00 93.25 67 TRP A CA 1
ATOM 524 C C . TRP A 1 67 ? 2.076 0.923 -5.156 1.00 93.25 67 TRP A C 1
ATOM 526 O O . TRP A 1 67 ? 1.757 1.378 -6.253 1.00 93.25 67 TRP A O 1
ATOM 536 N N . THR A 1 68 ? 2.592 -0.287 -4.998 1.00 92.06 68 THR A N 1
ATOM 537 C CA . THR A 1 68 ? 2.889 -1.204 -6.100 1.00 92.06 68 THR A CA 1
ATOM 538 C C . THR A 1 68 ? 2.363 -2.593 -5.776 1.00 92.06 68 THR A C 1
ATOM 540 O O . THR A 1 68 ? 2.137 -2.918 -4.613 1.00 92.06 68 THR A O 1
ATOM 543 N N . ASN A 1 69 ? 2.209 -3.435 -6.794 1.00 90.44 69 ASN A N 1
ATOM 544 C CA . ASN A 1 69 ? 1.882 -4.861 -6.674 1.00 90.44 69 ASN A CA 1
ATOM 545 C C . ASN A 1 69 ? 3.124 -5.752 -6.463 1.00 90.44 69 ASN A C 1
ATOM 547 O O . ASN A 1 69 ? 3.097 -6.943 -6.756 1.00 90.44 69 ASN A O 1
ATOM 551 N N . GLU A 1 70 ? 4.238 -5.194 -5.978 1.00 86.75 70 GLU A N 1
ATOM 552 C CA . GLU A 1 70 ? 5.458 -5.960 -5.697 1.00 86.75 70 GLU A CA 1
ATOM 553 C C . GLU A 1 70 ? 5.278 -6.835 -4.445 1.00 86.75 70 GLU A C 1
ATOM 555 O O . GLU A 1 70 ? 5.515 -6.378 -3.328 1.00 86.75 70 GLU A O 1
ATOM 560 N N . SER A 1 71 ? 4.869 -8.095 -4.604 1.00 79.00 71 SER A N 1
ATOM 561 C CA . SER A 1 71 ? 4.620 -9.023 -3.487 1.00 79.00 71 SER A CA 1
ATOM 562 C C . SER A 1 71 ? 5.668 -10.147 -3.372 1.00 79.00 71 SER A C 1
ATOM 564 O O . SER A 1 71 ? 5.358 -11.308 -3.094 1.00 79.00 71 SER A O 1
ATOM 566 N N . GLY A 1 72 ? 6.946 -9.813 -3.569 1.00 71.94 72 GLY A N 1
ATOM 567 C CA . GLY A 1 72 ? 8.039 -10.786 -3.477 1.00 71.94 72 GLY A CA 1
ATOM 568 C C . GLY A 1 72 ? 7.954 -11.843 -4.583 1.00 71.94 72 GLY A C 1
ATOM 569 O O . GLY A 1 72 ? 8.286 -11.546 -5.727 1.00 71.94 72 GLY A O 1
ATOM 570 N N . HIS A 1 73 ? 7.517 -13.060 -4.237 1.00 67.00 73 HIS A N 1
ATOM 571 C CA . HIS A 1 73 ? 7.436 -14.214 -5.148 1.00 67.00 73 HIS A CA 1
ATOM 572 C C . HIS A 1 73 ? 6.181 -14.245 -6.029 1.00 67.00 73 HIS A C 1
ATOM 574 O O . HIS A 1 73 ? 6.176 -14.910 -7.060 1.00 67.00 73 HIS A O 1
ATOM 580 N 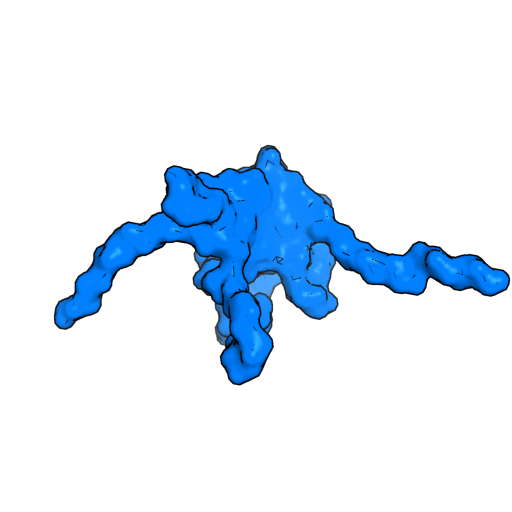N . TYR A 1 74 ? 5.129 -13.527 -5.644 1.00 70.56 74 TYR A N 1
ATOM 581 C CA . TYR A 1 74 ? 3.908 -13.389 -6.430 1.00 70.56 74 TYR A CA 1
ATOM 582 C C . TYR A 1 74 ? 3.698 -11.915 -6.769 1.00 70.56 74 TYR A C 1
ATOM 584 O O . TYR A 1 74 ? 4.049 -11.032 -5.988 1.00 70.56 74 TYR A O 1
ATOM 592 N N . ARG A 1 75 ? 3.139 -11.632 -7.945 1.00 78.75 75 ARG A N 1
ATOM 593 C CA . ARG A 1 75 ? 2.720 -10.284 -8.334 1.00 78.75 75 ARG A CA 1
ATOM 594 C C . ARG A 1 75 ? 1.263 -10.355 -8.753 1.00 78.75 75 ARG A C 1
ATOM 596 O O . ARG A 1 75 ? 0.994 -10.854 -9.847 1.00 78.75 75 ARG A O 1
ATOM 603 N N . PRO A 1 76 ? 0.344 -9.839 -7.926 1.00 82.69 76 PRO A N 1
ATOM 604 C CA . PRO A 1 76 ? -1.039 -9.700 -8.333 1.00 82.69 76 PRO A CA 1
ATOM 605 C C . PRO A 1 76 ? -1.139 -8.897 -9.640 1.00 82.69 76 PRO A C 1
ATOM 607 O O . PRO A 1 76 ? -0.387 -7.928 -9.817 1.00 82.69 76 PRO A O 1
ATOM 610 N N . PRO A 1 77 ? -2.031 -9.273 -10.568 1.00 86.62 77 PRO A N 1
ATOM 611 C CA . PRO A 1 77 ? -2.207 -8.539 -11.814 1.00 86.62 77 PRO A CA 1
ATOM 612 C C . PRO A 1 77 ? -2.626 -7.094 -11.525 1.00 86.62 77 PRO A C 1
ATOM 614 O O . PRO A 1 77 ? -3.451 -6.837 -10.650 1.00 86.62 77 PRO A O 1
ATOM 617 N N . ALA A 1 78 ? -2.056 -6.147 -12.272 1.00 88.88 78 ALA A N 1
ATOM 618 C CA . ALA A 1 78 ? -2.325 -4.716 -12.109 1.00 88.88 78 ALA A CA 1
ATOM 619 C C . ALA A 1 78 ? -3.810 -4.358 -12.303 1.00 88.88 78 ALA A C 1
ATOM 621 O O . ALA A 1 78 ? -4.306 -3.408 -11.698 1.00 88.88 78 ALA A O 1
ATOM 622 N N . ASP A 1 79 ? -4.535 -5.139 -13.101 1.00 90.12 79 ASP A N 1
ATOM 623 C CA . ASP A 1 79 ? -5.968 -4.944 -13.332 1.00 90.12 79 ASP A CA 1
ATOM 624 C C . ASP A 1 79 ? -6.814 -5.308 -12.105 1.00 90.12 79 ASP A C 1
ATOM 626 O O . ASP A 1 79 ? -7.898 -4.764 -11.917 1.00 90.12 79 ASP A O 1
ATOM 630 N N . ALA A 1 80 ? -6.288 -6.148 -11.207 1.00 88.31 80 ALA A N 1
ATOM 631 C CA . ALA A 1 80 ? -6.929 -6.495 -9.941 1.00 88.31 80 ALA A CA 1
ATOM 632 C C . ALA A 1 80 ? -6.593 -5.510 -8.803 1.00 88.31 80 ALA A C 1
ATOM 634 O O . ALA A 1 80 ? -6.904 -5.783 -7.645 1.00 88.31 80 ALA A O 1
ATOM 635 N N . ARG A 1 81 ? -5.962 -4.361 -9.098 1.00 91.31 81 ARG A N 1
ATOM 636 C CA . ARG A 1 81 ? -5.547 -3.362 -8.091 1.00 91.31 81 ARG A CA 1
ATOM 637 C C . ARG A 1 81 ? -6.694 -2.872 -7.199 1.00 91.31 81 ARG A C 1
ATOM 639 O O . ARG A 1 81 ? -6.458 -2.545 -6.040 1.00 91.31 81 ARG A O 1
ATOM 646 N N . SER A 1 82 ? -7.931 -2.885 -7.695 1.00 89.62 82 SER A N 1
ATOM 647 C CA . SER A 1 82 ? -9.126 -2.525 -6.922 1.00 89.62 82 SER A CA 1
ATOM 648 C C . SER A 1 82 ? -9.318 -3.415 -5.683 1.00 89.62 82 SER A C 1
ATOM 650 O O . SER A 1 82 ? -9.840 -2.951 -4.667 1.00 89.62 82 SER A O 1
ATOM 652 N N . ASN A 1 83 ? -8.810 -4.653 -5.708 1.00 89.38 83 ASN A N 1
ATOM 653 C CA . ASN A 1 83 ? -8.822 -5.566 -4.563 1.00 89.38 83 ASN A CA 1
ATOM 654 C C . ASN A 1 83 ? -7.920 -5.088 -3.416 1.00 89.38 83 ASN A C 1
ATOM 656 O O . ASN A 1 83 ? -8.166 -5.440 -2.266 1.00 89.38 83 ASN A O 1
ATOM 660 N N . ALA A 1 84 ? -6.913 -4.252 -3.697 1.00 88.69 84 ALA A N 1
ATOM 661 C CA . ALA A 1 84 ? -6.027 -3.693 -2.678 1.00 88.69 84 ALA A CA 1
ATOM 662 C C . ALA A 1 84 ? -6.719 -2.664 -1.775 1.00 88.69 84 ALA A C 1
ATOM 664 O O . ALA A 1 84 ? -6.216 -2.373 -0.693 1.00 88.69 84 ALA A O 1
ATOM 665 N N . ARG A 1 85 ? -7.844 -2.082 -2.223 1.00 88.88 85 ARG A N 1
ATOM 666 C CA . ARG A 1 85 ? -8.570 -1.009 -1.514 1.00 88.88 85 ARG A CA 1
ATOM 667 C C . ARG A 1 85 ? -7.677 0.182 -1.139 1.00 88.88 85 ARG A C 1
ATOM 669 O O . ARG A 1 85 ? -7.883 0.836 -0.118 1.00 88.88 85 ARG A O 1
ATOM 676 N N . LEU A 1 86 ? -6.681 0.456 -1.976 1.00 90.62 86 LEU A N 1
ATOM 677 C CA . LEU A 1 86 ? -5.780 1.597 -1.867 1.00 90.62 86 LEU A CA 1
ATOM 678 C C . LEU A 1 86 ? -6.117 2.628 -2.952 1.00 90.62 86 LEU A C 1
ATOM 680 O O . LEU A 1 86 ? -6.727 2.262 -3.953 1.00 90.62 86 LEU A O 1
ATOM 684 N N . PRO A 1 87 ? -5.723 3.904 -2.787 1.00 92.62 87 PRO A N 1
ATOM 685 C CA . PRO A 1 87 ? -6.056 4.943 -3.757 1.00 92.62 87 PRO A CA 1
ATOM 686 C C . PRO A 1 87 ? -5.453 4.646 -5.136 1.00 92.62 87 PRO A C 1
ATOM 688 O O . PRO A 1 87 ? -4.227 4.593 -5.288 1.00 92.62 87 PRO A O 1
ATOM 691 N N . ASP A 1 88 ? -6.310 4.437 -6.131 1.00 91.50 88 ASP A N 1
ATOM 692 C CA . ASP A 1 88 ? -5.939 4.022 -7.488 1.00 91.50 88 ASP A CA 1
ATOM 693 C C . ASP A 1 88 ? -4.977 5.009 -8.158 1.00 91.50 88 ASP A C 1
ATOM 695 O O . ASP A 1 88 ? -4.039 4.609 -8.843 1.00 91.50 88 ASP A O 1
ATOM 699 N N . GLU A 1 89 ? -5.126 6.304 -7.888 1.00 93.88 89 GLU A N 1
ATOM 700 C CA . GLU A 1 89 ? -4.275 7.363 -8.430 1.00 93.88 89 GLU A CA 1
ATOM 701 C C . GLU A 1 89 ? -2.835 7.333 -7.889 1.00 93.88 89 GLU A C 1
ATOM 703 O O . GLU A 1 89 ? -1.956 8.049 -8.375 1.00 93.88 89 GLU A O 1
ATOM 708 N N . LYS A 1 90 ? -2.580 6.529 -6.850 1.00 93.06 90 LYS A N 1
ATOM 709 C CA . LYS A 1 90 ? -1.246 6.284 -6.281 1.00 93.06 90 LYS A CA 1
ATOM 710 C C . LYS A 1 90 ? -0.656 4.949 -6.732 1.00 93.06 90 LYS A C 1
ATOM 712 O O . LYS A 1 90 ? 0.480 4.647 -6.348 1.00 93.06 90 LYS A O 1
ATOM 717 N N . PHE A 1 91 ? -1.396 4.160 -7.509 1.00 94.31 91 PHE A N 1
ATOM 718 C CA . PHE A 1 91 ? -0.925 2.874 -7.991 1.00 94.31 91 PHE A CA 1
ATOM 719 C C . PHE A 1 91 ? 0.143 3.052 -9.069 1.00 94.31 91 PHE A C 1
ATOM 721 O O . PHE A 1 91 ? -0.014 3.813 -10.022 1.00 94.31 91 PHE A O 1
ATOM 728 N N . GLN A 1 92 ? 1.235 2.311 -8.929 1.00 92.56 92 GLN A N 1
ATOM 729 C CA . GLN A 1 92 ? 2.244 2.145 -9.965 1.00 92.56 92 GLN A CA 1
ATOM 730 C C . GLN A 1 92 ? 2.527 0.655 -10.097 1.00 92.56 92 GLN A C 1
ATOM 732 O O . GLN A 1 92 ? 2.941 0.017 -9.128 1.00 92.56 92 GLN A O 1
ATOM 737 N N . SER A 1 93 ? 2.314 0.082 -11.282 1.00 86.38 93 SER A N 1
ATOM 738 C CA . SER A 1 93 ? 2.649 -1.326 -11.493 1.00 86.38 93 SER A CA 1
ATOM 739 C C . SER A 1 93 ? 4.146 -1.532 -11.270 1.00 86.38 93 SER A C 1
ATOM 741 O O . SER A 1 93 ? 4.977 -0.868 -11.891 1.00 86.38 93 SER A O 1
ATOM 743 N N . GLY A 1 94 ? 4.492 -2.465 -10.388 1.00 75.25 94 GLY A N 1
ATOM 744 C CA . GLY A 1 94 ? 5.867 -2.895 -10.196 1.00 75.25 94 GLY A CA 1
ATOM 745 C C . GLY A 1 94 ? 6.376 -3.597 -11.451 1.00 75.25 94 GLY A C 1
ATOM 746 O O . GLY A 1 94 ? 5.653 -4.375 -12.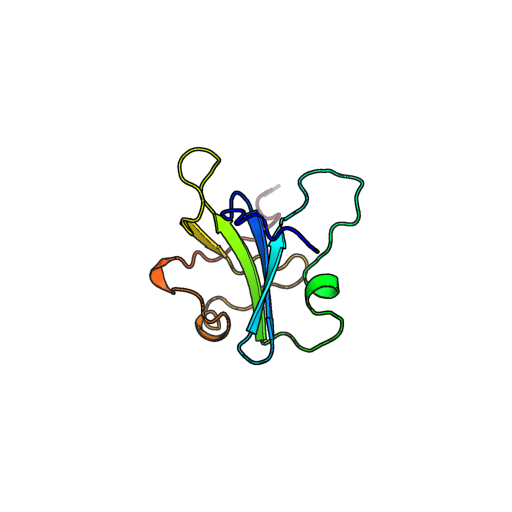085 1.00 75.25 94 GLY A O 1
ATOM 747 N N . GLN A 1 95 ? 7.630 -3.344 -11.810 1.00 67.69 95 GLN A N 1
ATOM 748 C CA . GLN A 1 95 ? 8.322 -4.107 -12.842 1.00 67.69 95 GLN A CA 1
ATOM 749 C C . GLN A 1 95 ? 9.191 -5.162 -12.160 1.00 67.69 95 GLN A C 1
ATOM 751 O O . GLN A 1 95 ? 10.069 -4.822 -11.369 1.00 67.69 95 GLN A O 1
ATOM 756 N N . PHE A 1 96 ? 8.990 -6.443 -12.483 1.00 54.44 96 PHE A N 1
ATOM 757 C CA . PHE A 1 96 ? 10.099 -7.378 -12.336 1.00 54.44 96 PHE A CA 1
ATOM 758 C C . PHE A 1 96 ? 11.161 -6.932 -13.334 1.00 54.44 96 PHE A C 1
ATOM 760 O O . PHE A 1 96 ? 10.842 -6.732 -14.508 1.00 54.44 96 PHE A O 1
ATOM 767 N N . ARG A 1 97 ? 12.410 -6.760 -12.890 1.00 49.78 97 ARG A N 1
ATOM 768 C CA . ARG A 1 97 ? 13.527 -6.726 -13.834 1.00 49.78 97 ARG A CA 1
ATOM 769 C C . ARG A 1 97 ? 13.534 -8.083 -14.530 1.00 49.78 97 ARG A C 1
ATOM 771 O O . ARG A 1 97 ? 14.003 -9.064 -13.967 1.00 49.78 97 ARG A O 1
ATOM 778 N N . SER A 1 98 ? 12.938 -8.143 -15.713 1.00 44.38 98 SER A N 1
ATOM 779 C CA . SER A 1 98 ? 13.143 -9.246 -16.635 1.00 44.38 98 SER A CA 1
ATOM 780 C C . SER A 1 98 ? 14.649 -9.311 -16.901 1.00 44.38 98 SER A C 1
ATOM 782 O O . SER A 1 98 ? 15.243 -8.314 -17.309 1.00 44.38 98 SER A O 1
ATOM 784 N N . LEU A 1 99 ? 15.276 -10.456 -16.629 1.00 45.19 99 LEU A N 1
ATOM 785 C CA . LEU A 1 99 ? 16.662 -10.756 -17.010 1.00 45.19 99 LEU A CA 1
ATOM 786 C C . LEU A 1 99 ? 16.779 -10.996 -18.531 1.00 45.19 99 LEU A C 1
ATOM 788 O O . LEU A 1 99 ? 17.470 -11.909 -18.964 1.00 45.19 99 LEU A O 1
ATOM 792 N N . LEU A 1 100 ? 16.094 -10.206 -19.358 1.00 50.06 100 LEU A N 1
ATOM 793 C CA . LEU A 1 100 ? 16.183 -10.299 -20.813 1.00 50.06 100 LEU A CA 1
ATOM 794 C C . LEU A 1 100 ? 16.616 -8.958 -21.384 1.00 50.06 100 LEU A C 1
ATOM 796 O O . LEU A 1 100 ? 15.791 -8.089 -21.649 1.00 50.06 100 LEU A O 1
ATOM 800 N N . SER A 1 101 ? 17.932 -8.836 -21.537 1.00 46.47 101 SER A N 1
ATOM 801 C CA . SER A 1 101 ? 18.570 -8.361 -22.768 1.00 46.47 101 SER A CA 1
ATOM 802 C C . SER A 1 101 ? 20.088 -8.513 -22.616 1.00 46.47 101 SER A C 1
ATOM 804 O O . SER A 1 101 ? 20.808 -7.541 -22.399 1.00 46.47 101 SER A O 1
ATOM 806 N N . VAL A 1 102 ? 20.568 -9.756 -22.672 1.00 46.41 102 VAL A N 1
ATOM 807 C CA . VAL A 1 102 ? 21.877 -10.028 -23.272 1.00 46.41 102 VAL A CA 1
ATOM 808 C C . VAL A 1 102 ? 21.548 -10.796 -24.542 1.00 46.41 102 VAL A C 1
ATOM 810 O O . VAL A 1 102 ? 21.331 -12.004 -24.501 1.00 46.41 102 VAL A O 1
ATOM 813 N N . GLU A 1 103 ? 21.384 -10.065 -25.639 1.00 46.16 103 GLU A N 1
ATOM 814 C CA . GLU A 1 103 ? 21.574 -10.659 -26.958 1.00 46.16 103 GLU A CA 1
ATOM 815 C C . GLU A 1 103 ? 23.073 -10.979 -27.055 1.00 46.16 103 GLU A C 1
ATOM 817 O O . GLU A 1 103 ? 23.904 -10.081 -26.894 1.00 46.16 103 GLU A O 1
ATOM 822 N N . ILE A 1 104 ? 23.402 -12.266 -27.190 1.00 54.78 104 ILE A N 1
ATOM 823 C CA . ILE A 1 104 ? 24.704 -12.729 -27.690 1.00 54.78 104 ILE A CA 1
ATOM 824 C C . ILE A 1 104 ? 24.523 -12.975 -29.181 1.00 54.78 104 ILE A C 1
ATOM 826 O O . ILE A 1 104 ? 23.510 -13.632 -29.520 1.00 54.78 104 ILE A O 1
#